Protein AF-A0A6N8W5N7-F1 (afdb_monomer)

Radius of gyration: 15.2 Å; Cα contacts (8 Å, |Δi|>4): 175; chains: 1; bounding box: 38×25×40 Å

Secondary structure (DSSP, 8-state):
-------EEEEES-SSS-EEEE-S-HHHHTT--SS---EE-SSEEEEEEE-TTSSS-EEEEEE--STT----SS-EEEEE--TT------------TT-------------

Solvent-accessible surface area (backbone atoms only — not comparable to full-atom values): 7286 Å² total; per-residue (Å²): 125,77,54,73,33,33,27,39,38,38,35,31,40,49,93,82,71,46,52,73,50,74,47,93,21,49,34,48,76,40,76,37,71,100,41,80,62,74,40,84,56,99,44,34,25,18,88,40,64,47,43,89,87,46,99,58,71,50,77,44,72,43,67,56,58,72,98,70,55,87,83,67,89,80,36,76,45,81,45,72,41,50,78,86,48,86,64,86,87,86,87,86,85,86,76,68,88,91,61,91,76,88,85,84,84,78,74,67,69,86,129

Structure (mmCIF, N/CA/C/O backbone):
data_AF-A0A6N8W5N7-F1
#
_entry.id   AF-A0A6N8W5N7-F1
#
loop_
_atom_site.group_PDB
_atom_site.id
_atom_site.type_symbol
_atom_site.label_atom_id
_atom_site.label_alt_id
_atom_site.label_comp_id
_atom_site.label_asym_id
_atom_site.label_entity_id
_atom_site.label_seq_id
_atom_site.pdbx_PDB_ins_code
_atom_site.Cartn_x
_atom_site.Cartn_y
_atom_site.Cartn_z
_atom_site.occupancy
_atom_site.B_iso_or_equiv
_atom_site.auth_seq_id
_atom_site.auth_comp_id
_atom_site.auth_asym_id
_atom_site.auth_atom_id
_atom_site.pdbx_PDB_model_num
ATOM 1 N N . MET A 1 1 ? 13.770 -5.500 -14.524 1.00 50.84 1 MET A N 1
ATOM 2 C CA . MET A 1 1 ? 12.495 -5.424 -13.770 1.00 50.84 1 MET A CA 1
ATOM 3 C C . MET A 1 1 ? 12.803 -5.248 -12.285 1.00 50.84 1 MET A C 1
ATOM 5 O O . MET A 1 1 ? 12.800 -6.218 -11.540 1.00 50.84 1 MET A O 1
ATOM 9 N N . ILE A 1 2 ? 13.158 -4.030 -11.862 1.00 58.53 2 ILE A N 1
ATOM 10 C CA . ILE A 1 2 ? 13.640 -3.757 -10.490 1.00 58.53 2 ILE A CA 1
ATOM 11 C C . ILE A 1 2 ? 12.491 -3.440 -9.516 1.00 58.53 2 ILE A C 1
ATOM 13 O O . ILE A 1 2 ? 12.646 -3.555 -8.308 1.00 58.53 2 ILE A O 1
ATOM 17 N N . TRP A 1 3 ? 11.287 -3.195 -10.030 1.00 64.56 3 TRP A N 1
ATOM 18 C CA . TRP A 1 3 ? 10.129 -2.760 -9.241 1.00 64.56 3 TRP A CA 1
ATOM 19 C C . TRP A 1 3 ? 9.365 -3.864 -8.498 1.00 64.56 3 TRP A C 1
ATOM 21 O O . TRP A 1 3 ? 8.354 -3.592 -7.861 1.00 64.56 3 TRP A O 1
ATOM 31 N N . HIS A 1 4 ? 9.811 -5.118 -8.584 1.00 69.44 4 HIS A N 1
ATOM 32 C CA . HIS A 1 4 ? 9.234 -6.234 -7.832 1.00 69.44 4 HIS A CA 1
ATOM 33 C C . HIS A 1 4 ? 10.091 -6.522 -6.598 1.00 69.44 4 HIS A C 1
ATOM 35 O O . HIS A 1 4 ? 10.893 -7.453 -6.589 1.00 69.44 4 HIS A O 1
ATOM 41 N N . THR A 1 5 ? 9.940 -5.706 -5.557 1.00 67.62 5 THR A N 1
ATOM 42 C CA . THR A 1 5 ? 10.779 -5.794 -4.347 1.00 67.62 5 THR A CA 1
ATOM 43 C C . THR A 1 5 ? 10.133 -6.531 -3.173 1.00 67.62 5 THR A C 1
ATOM 45 O O . THR A 1 5 ? 10.748 -6.671 -2.119 1.00 67.62 5 THR A O 1
ATOM 48 N N . GLY A 1 6 ? 8.929 -7.072 -3.374 1.00 74.88 6 GLY A N 1
ATOM 49 C CA . GLY A 1 6 ? 8.131 -7.780 -2.368 1.00 74.88 6 GLY A CA 1
ATOM 50 C C . GLY A 1 6 ? 6.732 -7.181 -2.254 1.00 74.88 6 GLY A C 1
ATOM 51 O O . GLY A 1 6 ? 6.468 -6.144 -2.851 1.00 74.88 6 GLY A O 1
ATOM 52 N N . GLY A 1 7 ? 5.817 -7.856 -1.560 1.00 82.19 7 GLY A N 1
ATOM 53 C CA . GLY A 1 7 ? 4.461 -7.354 -1.304 1.00 82.19 7 GLY A CA 1
ATOM 54 C C . GLY A 1 7 ? 4.382 -6.449 -0.078 1.00 82.19 7 GLY A C 1
ATOM 55 O O . GLY A 1 7 ? 5.304 -6.398 0.740 1.00 82.19 7 GLY A O 1
ATOM 56 N N . ASP A 1 8 ? 3.260 -5.755 0.049 1.00 88.94 8 ASP A N 1
ATOM 57 C CA . ASP A 1 8 ? 2.814 -5.116 1.278 1.00 88.94 8 ASP A CA 1
ATOM 58 C C . ASP A 1 8 ? 2.158 -6.140 2.218 1.00 88.94 8 ASP A C 1
ATOM 60 O O . ASP A 1 8 ? 1.438 -7.050 1.797 1.00 88.94 8 ASP A O 1
ATOM 64 N N . ILE A 1 9 ? 2.423 -6.004 3.515 1.00 91.88 9 ILE A N 1
ATOM 65 C CA . ILE A 1 9 ? 1.767 -6.780 4.568 1.00 91.88 9 ILE A CA 1
ATOM 66 C C . ILE A 1 9 ? 1.142 -5.802 5.550 1.00 91.88 9 ILE A C 1
ATOM 68 O O . ILE A 1 9 ? 1.844 -4.982 6.145 1.00 91.88 9 ILE A O 1
ATOM 72 N N . TRP A 1 10 ? -0.163 -5.942 5.754 1.00 92.62 10 TRP A N 1
ATOM 73 C CA . TRP A 1 10 ? -0.921 -5.182 6.740 1.00 92.62 10 TRP A CA 1
ATOM 74 C C . TRP A 1 10 ? -1.254 -6.101 7.904 1.00 92.62 10 TRP A C 1
ATOM 76 O O . TRP A 1 10 ? -1.906 -7.130 7.715 1.00 92.62 10 TRP A O 1
ATOM 86 N N . LEU A 1 11 ? -0.805 -5.735 9.097 1.00 94.19 11 LEU A N 1
ATOM 87 C CA . LEU A 1 11 ? -1.163 -6.387 10.350 1.00 94.19 11 LEU A CA 1
ATOM 88 C C . LEU A 1 11 ? -2.168 -5.487 11.063 1.00 94.19 11 LEU A C 1
ATOM 90 O O . LEU A 1 11 ? -1.835 -4.359 11.425 1.00 94.19 11 LEU A O 1
ATOM 94 N N . ILE A 1 12 ? -3.391 -5.980 11.218 1.00 94.94 12 ILE A N 1
ATOM 95 C CA . ILE A 1 12 ? -4.520 -5.228 11.765 1.00 94.94 12 ILE A CA 1
ATOM 96 C C . ILE A 1 12 ? -4.893 -5.828 13.121 1.00 94.94 12 ILE A C 1
ATOM 98 O O . ILE A 1 12 ? -5.128 -7.037 13.199 1.00 94.94 12 ILE A O 1
ATOM 102 N N . ASP A 1 13 ? -4.988 -4.983 14.148 1.00 92.94 13 ASP A N 1
ATOM 103 C CA . ASP A 1 13 ? -5.307 -5.340 15.538 1.00 92.94 13 ASP A CA 1
ATOM 104 C C . ASP A 1 13 ? -4.389 -6.459 16.069 1.00 92.94 13 ASP A C 1
ATOM 106 O O . ASP A 1 13 ? -4.814 -7.573 16.383 1.00 92.94 13 ASP A O 1
ATOM 110 N N . GLY A 1 14 ? -3.081 -6.193 16.028 1.00 84.19 14 GLY A N 1
ATOM 111 C CA . GLY A 1 14 ? -2.034 -7.213 16.074 1.00 84.19 14 GLY A CA 1
ATOM 112 C C . GLY A 1 14 ? -1.484 -7.582 17.448 1.00 84.19 14 GLY A C 1
ATOM 113 O O . GLY A 1 14 ? -0.440 -8.225 17.498 1.00 8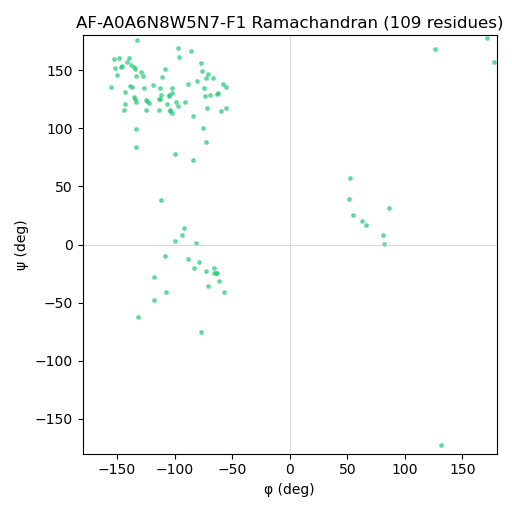4.19 14 GLY A O 1
ATOM 114 N N . GLU A 1 15 ? -2.132 -7.205 18.552 1.00 83.31 15 GLU A N 1
ATOM 115 C CA . GLU A 1 15 ? -1.595 -7.411 19.908 1.00 83.31 15 GLU A CA 1
ATOM 116 C C . GLU A 1 15 ? -1.444 -8.898 20.280 1.00 83.31 15 GLU A C 1
ATOM 118 O O . GLU A 1 15 ? -0.624 -9.245 21.127 1.00 83.31 15 GLU A O 1
ATOM 123 N N . THR A 1 16 ? -2.220 -9.785 19.646 1.00 82.75 16 THR A N 1
ATOM 124 C CA . THR A 1 16 ? -2.136 -11.243 19.848 1.00 82.75 16 THR A CA 1
ATOM 125 C C . THR A 1 16 ? -2.094 -12.003 18.526 1.00 82.75 16 THR A C 1
ATOM 127 O O . THR A 1 16 ? -1.108 -12.673 18.224 1.00 82.75 16 THR A O 1
ATOM 130 N N . VAL A 1 17 ? -3.154 -11.895 17.722 1.00 88.50 17 VAL A N 1
ATOM 131 C CA . VAL A 1 17 ? -3.282 -12.557 16.420 1.00 88.50 17 VAL A CA 1
ATOM 132 C C . VAL A 1 17 ? -3.792 -11.534 15.405 1.00 88.50 17 VAL A C 1
ATOM 134 O O . VAL A 1 17 ? -4.996 -11.272 15.363 1.00 88.50 17 VAL A O 1
ATOM 137 N N . PRO A 1 18 ? -2.906 -10.940 14.584 1.00 89.56 18 PRO A N 1
ATOM 138 C CA . PRO A 1 18 ? -3.321 -9.924 13.632 1.00 89.56 18 PRO A CA 1
ATOM 139 C C . PRO A 1 18 ? -4.219 -10.519 12.551 1.00 89.56 18 PRO A C 1
ATOM 141 O O . PRO A 1 18 ? -3.961 -11.610 12.032 1.00 89.56 18 PRO A O 1
ATOM 144 N N . ARG A 1 19 ? -5.218 -9.747 12.117 1.00 94.38 19 ARG A N 1
ATOM 145 C CA . ARG A 1 19 ? -5.831 -9.970 10.803 1.00 94.38 19 ARG A CA 1
ATOM 146 C C . ARG A 1 19 ? -4.842 -9.487 9.749 1.00 94.38 19 ARG A C 1
ATOM 148 O O . ARG A 1 19 ? -4.345 -8.366 9.839 1.00 94.38 19 ARG A O 1
ATOM 155 N N . VAL A 1 20 ? -4.535 -10.341 8.775 1.00 94.25 20 VAL A N 1
ATOM 156 C CA . VAL A 1 20 ? -3.451 -10.084 7.820 1.00 94.25 20 VAL A CA 1
ATOM 157 C C . VAL A 1 20 ? -4.001 -9.875 6.416 1.00 94.25 20 VAL A C 1
ATOM 159 O O . VAL A 1 20 ? -4.663 -10.763 5.880 1.00 94.25 20 VAL A O 1
ATOM 162 N N . LEU A 1 21 ? -3.662 -8.743 5.797 1.00 93.25 21 LEU A N 1
ATOM 163 C CA . LEU A 1 21 ? -3.767 -8.558 4.346 1.00 93.25 21 LEU A CA 1
ATOM 164 C C . LEU A 1 21 ? -2.372 -8.697 3.733 1.00 93.25 21 LEU A C 1
ATOM 166 O O . LEU A 1 21 ? -1.402 -8.158 4.268 1.00 93.25 21 LEU A O 1
ATOM 170 N N . ARG A 1 22 ? -2.266 -9.448 2.632 1.00 92.25 22 ARG A N 1
ATOM 171 C CA . ARG A 1 22 ? -1.005 -9.686 1.917 1.00 92.25 22 ARG A CA 1
ATOM 172 C C . ARG A 1 22 ? -1.160 -9.298 0.456 1.00 92.25 22 ARG A C 1
ATOM 174 O O . ARG A 1 22 ? -1.937 -9.928 -0.260 1.00 92.25 22 ARG A O 1
ATOM 181 N N . GLY A 1 23 ? -0.407 -8.296 0.029 1.00 88.50 23 GLY A N 1
ATOM 182 C CA . GLY A 1 23 ? -0.271 -7.951 -1.376 1.00 88.50 23 GLY A CA 1
ATOM 183 C C . GLY A 1 23 ? 0.663 -8.908 -2.111 1.00 88.50 23 GLY A C 1
ATOM 184 O O . GLY A 1 23 ? 1.530 -9.561 -1.524 1.00 88.50 23 GLY A O 1
ATOM 185 N N . LEU A 1 24 ? 0.477 -8.993 -3.427 1.00 85.69 24 LEU A N 1
ATOM 186 C CA . LEU A 1 24 ? 1.257 -9.866 -4.312 1.00 85.69 24 LEU A CA 1
ATOM 187 C C . LEU A 1 24 ? 2.589 -9.221 -4.737 1.00 85.69 24 LEU A C 1
ATOM 189 O O . LEU A 1 24 ? 3.534 -9.911 -5.125 1.00 85.69 24 LEU A O 1
ATOM 193 N N . GLY A 1 25 ? 2.694 -7.898 -4.629 1.00 85.12 25 GLY A N 1
ATOM 194 C CA . GLY A 1 25 ? 3.896 -7.132 -4.912 1.00 85.12 25 GLY A CA 1
ATOM 195 C C . GLY A 1 25 ? 3.663 -5.634 -4.761 1.00 85.12 25 GLY A C 1
ATOM 196 O O . GLY A 1 25 ? 2.545 -5.149 -4.889 1.00 85.12 25 GLY A O 1
ATOM 197 N N . SER A 1 26 ? 4.743 -4.901 -4.530 1.00 82.06 26 SER A N 1
ATOM 198 C CA . SER A 1 26 ? 4.740 -3.480 -4.179 1.00 82.06 26 SER A CA 1
ATOM 199 C C . SER A 1 26 ? 4.032 -2.610 -5.213 1.00 82.06 26 SER A C 1
ATOM 201 O O . SER A 1 26 ? 3.246 -1.748 -4.854 1.00 82.06 26 SER A O 1
ATOM 203 N N . LYS A 1 27 ? 4.229 -2.872 -6.505 1.00 87.69 27 LYS A N 1
ATOM 204 C CA . LYS A 1 27 ? 3.489 -2.200 -7.585 1.00 87.69 27 LYS A CA 1
ATOM 205 C C . LYS A 1 27 ? 1.969 -2.431 -7.566 1.00 87.69 27 LYS A C 1
ATOM 207 O O . LYS A 1 27 ? 1.216 -1.535 -7.939 1.00 87.69 27 LYS A O 1
ATOM 212 N N . ASP A 1 28 ? 1.513 -3.593 -7.089 1.00 89.62 28 ASP A N 1
ATOM 213 C CA . ASP A 1 28 ? 0.097 -3.977 -7.144 1.00 89.62 28 ASP A CA 1
ATOM 214 C C . ASP A 1 28 ? -0.730 -3.142 -6.163 1.00 89.62 28 ASP A C 1
ATOM 216 O O . ASP A 1 28 ? -1.856 -2.753 -6.479 1.00 89.62 28 ASP A O 1
ATOM 220 N N . VAL A 1 29 ? -0.167 -2.797 -4.993 1.00 89.25 29 VAL A N 1
ATOM 221 C CA . VAL A 1 29 ? -0.856 -1.898 -4.059 1.00 89.25 29 VAL A CA 1
ATOM 222 C C . VAL A 1 29 ? -1.053 -0.517 -4.670 1.00 89.25 29 VAL A C 1
ATOM 224 O O . VAL A 1 29 ? -2.022 0.135 -4.324 1.00 89.25 29 VAL A O 1
ATOM 227 N N . PHE A 1 30 ? -0.246 -0.090 -5.640 1.00 91.12 30 PHE A N 1
ATOM 228 C CA . PHE A 1 30 ? -0.425 1.189 -6.335 1.00 91.12 30 PHE A CA 1
ATOM 229 C C . PHE A 1 30 ? -1.247 1.077 -7.631 1.00 91.12 30 PHE A C 1
ATOM 231 O O . PHE A 1 30 ? -1.355 2.053 -8.362 1.00 91.12 30 PHE A O 1
ATOM 238 N N . GLY A 1 31 ? -1.853 -0.085 -7.912 1.00 89.75 31 GLY A N 1
ATOM 239 C CA . GLY A 1 31 ? -2.703 -0.295 -9.091 1.00 89.75 31 GLY A CA 1
ATOM 240 C C . GLY A 1 31 ? -1.943 -0.583 -10.389 1.00 89.75 31 GLY A C 1
ATOM 241 O O . GLY A 1 31 ? -2.560 -0.659 -11.449 1.00 89.75 31 GLY A O 1
ATOM 242 N N . HIS A 1 32 ? -0.628 -0.784 -10.317 1.00 89.75 32 HIS A N 1
ATOM 243 C CA . HIS A 1 32 ? 0.202 -1.098 -11.474 1.00 89.75 32 HIS A CA 1
ATOM 244 C C . HIS A 1 32 ? 0.429 -2.606 -11.628 1.00 89.75 32 HIS A C 1
ATOM 246 O O . HIS A 1 32 ? 0.289 -3.386 -10.688 1.00 89.75 32 HIS A O 1
ATOM 252 N N . SER A 1 33 ? 0.839 -3.021 -12.828 1.00 87.62 33 SER A N 1
ATOM 253 C CA . SER A 1 33 ? 1.276 -4.389 -13.116 1.00 87.62 33 SER A CA 1
ATOM 254 C C . SER A 1 33 ? 2.517 -4.380 -14.009 1.00 87.62 33 SER A C 1
ATOM 256 O O . SER A 1 33 ? 2.761 -3.420 -14.735 1.00 87.62 33 SER A O 1
ATOM 258 N N . PHE A 1 34 ? 3.327 -5.443 -13.932 1.00 83.94 34 PHE A N 1
ATOM 259 C CA . PHE A 1 34 ? 4.558 -5.608 -14.725 1.00 83.94 34 PHE A CA 1
ATOM 260 C C . PHE A 1 34 ? 5.582 -4.462 -14.600 1.00 83.94 34 PHE A C 1
ATOM 262 O O . PHE A 1 34 ? 6.422 -4.275 -15.476 1.00 83.94 34 PHE A O 1
ATOM 269 N N . GLY A 1 35 ? 5.555 -3.729 -13.487 1.00 84.00 35 GLY A N 1
ATOM 270 C CA . GLY A 1 35 ? 6.454 -2.611 -13.216 1.00 84.00 35 GLY A CA 1
ATOM 271 C C . GLY A 1 35 ? 5.694 -1.381 -12.739 1.00 84.00 35 GLY A C 1
ATOM 272 O O . GLY A 1 35 ? 4.497 -1.452 -12.484 1.00 84.00 35 GLY A O 1
ATOM 273 N N . MET A 1 36 ? 6.415 -0.271 -12.612 1.00 86.19 36 MET A N 1
ATOM 274 C CA . MET A 1 36 ? 5.856 1.056 -12.359 1.00 86.19 36 MET A CA 1
ATOM 275 C C . MET A 1 36 ? 6.059 1.900 -13.615 1.00 86.19 36 MET A C 1
ATOM 277 O O . MET A 1 36 ? 7.081 1.761 -14.289 1.00 86.19 36 MET A O 1
ATOM 281 N N . TYR A 1 37 ? 5.104 2.764 -13.933 1.00 87.69 37 TYR A N 1
ATOM 282 C CA . TYR A 1 37 ? 5.176 3.700 -15.053 1.00 87.69 37 TYR A CA 1
ATOM 283 C C . TYR A 1 37 ? 4.461 5.000 -14.674 1.00 87.69 37 TYR A C 1
ATOM 285 O O . TYR A 1 37 ? 3.578 4.957 -13.817 1.00 87.69 37 TYR A O 1
ATOM 293 N N . PRO A 1 38 ? 4.826 6.147 -15.277 1.00 91.44 38 PRO A N 1
ATOM 294 C CA . PRO A 1 38 ? 4.186 7.413 -14.949 1.00 91.44 38 PRO A CA 1
ATOM 295 C C . PRO A 1 38 ? 2.680 7.378 -15.228 1.00 91.44 38 PRO A C 1
ATOM 297 O O . PRO A 1 38 ? 2.253 7.257 -16.375 1.00 91.44 38 PRO A O 1
ATOM 300 N N . GLU A 1 39 ? 1.882 7.492 -14.172 1.00 92.00 39 GLU A N 1
ATOM 301 C CA . GLU A 1 39 ? 0.419 7.546 -14.221 1.00 92.00 39 GLU A CA 1
ATOM 302 C C . GLU A 1 39 ? -0.090 8.375 -13.041 1.00 92.00 39 GLU A C 1
ATOM 304 O O . GLU A 1 39 ? 0.490 8.348 -11.954 1.00 92.00 39 GLU A O 1
ATOM 309 N N . MET A 1 40 ? -1.184 9.108 -13.242 1.00 93.81 40 MET A N 1
ATOM 310 C CA . MET A 1 40 ? -1.855 9.853 -12.180 1.00 93.81 40 MET A CA 1
ATOM 311 C C . MET A 1 40 ? -3.364 9.651 -12.278 1.00 93.81 40 MET A C 1
ATOM 313 O O . MET A 1 40 ? -3.968 9.905 -13.319 1.00 93.81 40 MET A O 1
ATOM 317 N N . SER A 1 41 ? -3.975 9.244 -11.169 1.00 92.19 41 SER A N 1
ATOM 318 C CA . SER A 1 41 ? -5.428 9.202 -10.993 1.00 92.19 41 SER A CA 1
ATOM 319 C C . SER A 1 41 ? -5.829 9.827 -9.655 1.00 92.19 41 SER A C 1
ATOM 321 O O . SER A 1 41 ? -4.984 10.173 -8.830 1.00 92.19 41 SER A O 1
ATOM 323 N N . ASN A 1 42 ? -7.129 9.934 -9.393 1.00 93.38 42 ASN A N 1
ATOM 324 C CA . ASN A 1 42 ? -7.615 10.482 -8.125 1.00 93.38 42 ASN A CA 1
ATOM 325 C C . ASN A 1 42 ? -7.262 9.608 -6.906 1.00 93.38 42 ASN A C 1
ATOM 327 O O . ASN A 1 42 ? -7.210 10.123 -5.793 1.00 93.38 42 ASN A O 1
ATOM 331 N N . TRP A 1 43 ? -7.033 8.303 -7.100 1.00 94.44 43 TRP A N 1
ATOM 332 C CA . TRP A 1 43 ? -6.909 7.340 -5.997 1.00 94.44 43 TRP A CA 1
ATOM 333 C C . TRP A 1 43 ? -5.547 6.663 -5.915 1.00 94.44 43 TRP A C 1
ATOM 335 O O . TRP A 1 43 ? -5.135 6.284 -4.826 1.00 94.44 43 TRP A O 1
ATOM 345 N N . ALA A 1 44 ? -4.833 6.517 -7.026 1.00 94.75 44 ALA A N 1
ATOM 346 C CA . ALA A 1 44 ? -3.488 5.954 -7.044 1.00 94.75 44 ALA A CA 1
ATOM 347 C C . ALA A 1 44 ? -2.672 6.486 -8.225 1.00 94.75 44 ALA A C 1
ATOM 349 O O . ALA A 1 44 ? -3.234 6.972 -9.212 1.00 94.75 44 ALA A O 1
ATOM 350 N N . GLY A 1 45 ? -1.353 6.394 -8.129 1.00 94.75 45 GLY A N 1
ATOM 351 C CA . GLY A 1 45 ? -0.471 6.730 -9.237 1.00 94.75 45 GLY A CA 1
ATOM 352 C C . GLY A 1 45 ? 1.000 6.746 -8.853 1.00 94.75 45 GLY A C 1
ATOM 353 O O . GLY A 1 45 ? 1.369 6.565 -7.691 1.00 94.75 45 GLY A O 1
ATOM 354 N N . ALA A 1 46 ? 1.829 7.007 -9.855 1.00 94.12 46 ALA A N 1
ATOM 355 C CA . ALA A 1 46 ? 3.275 7.101 -9.756 1.00 94.12 46 ALA A CA 1
ATOM 356 C C . ALA A 1 46 ? 3.757 8.361 -10.497 1.00 94.12 46 ALA A C 1
ATOM 358 O O . ALA A 1 46 ? 4.119 8.288 -11.672 1.00 94.12 46 ALA A O 1
ATOM 359 N N . PRO A 1 47 ? 3.732 9.545 -9.856 1.00 94.81 47 PRO A N 1
ATOM 360 C CA . PRO A 1 47 ? 4.091 10.804 -10.514 1.00 94.81 47 PRO A CA 1
ATOM 361 C C . PRO A 1 47 ? 5.569 10.877 -10.923 1.00 94.81 47 PRO A C 1
ATOM 363 O O . PRO A 1 47 ? 5.925 11.679 -11.784 1.00 94.81 47 PRO A O 1
ATOM 366 N N . HIS A 1 48 ? 6.431 10.054 -10.320 1.00 92.38 48 HIS A N 1
ATOM 367 C CA . HIS A 1 48 ? 7.850 9.988 -10.643 1.00 92.38 48 HIS A CA 1
ATOM 368 C C . HIS A 1 48 ? 8.291 8.533 -10.789 1.00 92.38 48 HIS A C 1
ATOM 370 O O . HIS A 1 48 ? 8.139 7.744 -9.858 1.00 92.38 48 HIS A O 1
ATOM 376 N N . VAL A 1 49 ? 8.846 8.191 -11.954 1.00 90.00 49 VAL A N 1
ATOM 377 C CA . VAL A 1 49 ? 9.428 6.875 -12.244 1.00 90.00 49 VAL A CA 1
ATOM 378 C C . VAL A 1 49 ? 10.660 7.069 -13.125 1.00 90.00 49 VAL A C 1
ATOM 380 O O . VAL A 1 49 ? 10.552 7.593 -14.235 1.00 90.00 49 VAL A O 1
ATOM 383 N N . VAL A 1 50 ? 11.822 6.619 -12.657 1.00 88.50 50 VAL A N 1
ATOM 384 C CA . VAL A 1 50 ? 13.104 6.696 -13.376 1.00 88.50 50 VAL A CA 1
ATOM 385 C C . VAL A 1 50 ? 13.777 5.326 -13.392 1.00 88.50 50 VAL A C 1
ATOM 387 O O . VAL A 1 50 ? 13.634 4.538 -12.462 1.00 88.50 50 VAL A O 1
ATOM 390 N N . GLY A 1 51 ? 14.530 5.030 -14.454 1.00 80.00 51 GLY A N 1
ATOM 391 C CA . GLY A 1 51 ? 15.301 3.786 -14.549 1.00 80.00 51 GLY A CA 1
ATOM 392 C C . GLY A 1 51 ? 14.510 2.601 -15.109 1.00 80.00 51 GLY A C 1
ATOM 393 O O . GLY A 1 51 ? 14.768 1.449 -14.761 1.00 80.00 51 GLY A O 1
ATOM 394 N N . LEU A 1 52 ? 13.547 2.857 -16.002 1.00 69.62 52 LEU A N 1
ATOM 395 C CA . LEU A 1 52 ? 12.918 1.797 -16.794 1.00 69.62 52 LEU A CA 1
ATOM 396 C C . LEU A 1 52 ? 14.007 1.019 -17.552 1.00 69.62 52 LEU A C 1
ATOM 398 O O . LEU A 1 52 ? 14.707 1.582 -18.387 1.00 69.62 52 LEU A O 1
ATOM 402 N N . ASN A 1 53 ? 14.134 -0.277 -17.255 1.00 67.50 53 ASN A N 1
ATOM 403 C CA . ASN A 1 53 ? 15.163 -1.180 -17.797 1.00 67.50 53 ASN A CA 1
ATOM 404 C C . ASN A 1 53 ? 16.616 -0.872 -17.384 1.00 67.50 53 ASN A C 1
ATOM 406 O O . ASN A 1 53 ? 17.533 -1.391 -18.014 1.00 67.50 53 ASN A O 1
ATOM 410 N N . ALA A 1 54 ? 16.831 -0.075 -16.336 1.00 69.38 54 ALA A N 1
ATOM 411 C CA . ALA A 1 54 ? 18.158 0.194 -15.783 1.00 69.38 54 ALA A CA 1
ATOM 412 C C . ALA A 1 54 ? 18.475 -0.711 -14.577 1.00 69.38 54 ALA A C 1
ATOM 414 O O . ALA A 1 54 ? 17.578 -1.374 -14.052 1.00 69.38 54 ALA A O 1
ATOM 415 N N . ASP A 1 55 ? 19.741 -0.705 -14.140 1.00 70.69 55 ASP A N 1
ATOM 416 C CA . ASP A 1 55 ? 20.237 -1.406 -12.939 1.00 70.69 55 ASP A CA 1
ATOM 417 C C . ASP A 1 55 ? 19.921 -0.668 -11.626 1.00 70.69 55 ASP A C 1
ATOM 419 O O . ASP A 1 55 ? 19.997 -1.247 -10.544 1.00 70.69 55 ASP A O 1
ATOM 423 N N . CYS A 1 56 ? 19.543 0.607 -11.721 1.00 73.31 56 CYS A N 1
ATOM 424 C CA . CYS A 1 56 ? 19.103 1.444 -10.612 1.00 73.31 56 CYS A CA 1
ATOM 425 C C . CYS A 1 56 ? 17.834 2.190 -11.020 1.00 73.31 56 CYS A C 1
ATOM 427 O O . CYS A 1 56 ? 17.659 2.540 -12.191 1.00 73.31 56 CYS A O 1
ATOM 429 N N . SER A 1 57 ? 16.928 2.395 -10.068 1.00 83.25 57 SER A N 1
ATOM 430 C CA . SER A 1 57 ? 15.589 2.864 -10.374 1.00 83.25 57 SER A CA 1
ATOM 431 C C . SER A 1 57 ? 14.959 3.591 -9.183 1.00 83.25 57 SER A C 1
ATOM 433 O O . SER A 1 57 ? 15.021 3.088 -8.065 1.00 83.25 57 SER A O 1
ATOM 435 N N . GLU A 1 58 ? 14.322 4.735 -9.430 1.00 88.06 58 GLU A N 1
ATOM 436 C CA . GLU A 1 58 ? 13.647 5.564 -8.420 1.00 88.06 58 GLU A CA 1
ATOM 437 C C . GLU A 1 58 ? 12.144 5.702 -8.708 1.00 88.06 58 GLU A C 1
ATOM 439 O O . GLU A 1 58 ? 11.737 5.900 -9.858 1.00 88.06 58 GLU A O 1
ATOM 444 N N . VAL A 1 59 ? 11.309 5.593 -7.669 1.00 88.25 59 VAL A N 1
ATOM 445 C CA . VAL A 1 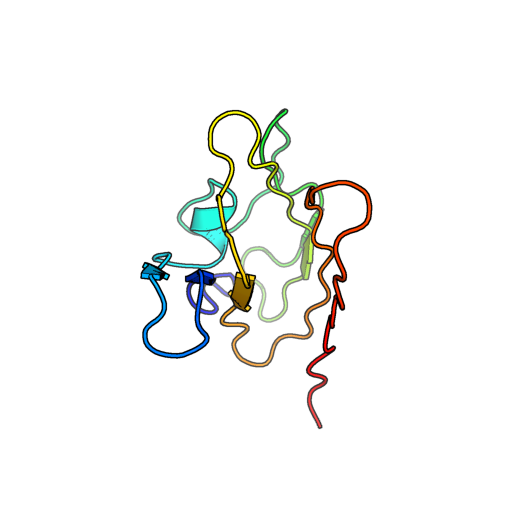59 ? 9.854 5.731 -7.788 1.00 88.25 59 VAL A CA 1
ATOM 446 C C . VAL A 1 59 ? 9.267 6.528 -6.630 1.00 88.25 59 VAL A C 1
ATOM 448 O O . VAL A 1 59 ? 9.567 6.270 -5.468 1.00 88.25 59 VAL A O 1
ATOM 451 N N . VAL A 1 60 ? 8.357 7.443 -6.960 1.00 92.25 60 VAL A N 1
ATOM 452 C CA . VAL A 1 60 ? 7.398 8.019 -6.014 1.00 92.25 60 VAL A CA 1
ATOM 453 C C . VAL A 1 60 ? 6.022 7.531 -6.426 1.00 92.25 60 VAL A C 1
ATOM 455 O O . VAL A 1 60 ? 5.626 7.716 -7.577 1.00 92.25 60 VAL A O 1
ATOM 458 N N . ALA A 1 61 ? 5.298 6.914 -5.496 1.00 91.81 61 ALA A N 1
ATOM 459 C CA . ALA A 1 61 ? 3.953 6.403 -5.720 1.00 91.81 61 ALA A CA 1
ATOM 460 C C . ALA A 1 61 ? 3.024 6.766 -4.560 1.00 91.81 61 ALA A C 1
ATOM 462 O O . ALA A 1 61 ? 3.466 6.936 -3.424 1.00 91.81 61 ALA A O 1
ATOM 463 N N . TYR A 1 62 ? 1.732 6.880 -4.854 1.00 94.38 62 TYR A N 1
ATOM 464 C CA . TYR A 1 62 ? 0.697 7.145 -3.864 1.00 94.38 62 TYR A CA 1
ATOM 465 C C . TYR A 1 62 ? -0.505 6.227 -4.064 1.00 94.38 62 TYR A C 1
ATOM 467 O O . TYR A 1 62 ? -0.828 5.820 -5.181 1.00 94.38 62 TYR A O 1
ATOM 475 N N . ARG A 1 63 ? -1.198 5.946 -2.957 1.00 94.19 63 ARG A N 1
ATOM 476 C CA . ARG A 1 63 ? -2.552 5.394 -2.949 1.00 94.19 63 ARG A CA 1
ATOM 477 C C . ARG A 1 63 ? -3.360 5.991 -1.805 1.00 94.19 63 ARG A C 1
ATOM 479 O O . ARG A 1 63 ? -2.923 5.984 -0.658 1.00 94.19 63 ARG A O 1
ATOM 486 N N . PHE A 1 64 ? -4.558 6.454 -2.128 1.00 95.44 64 PHE A N 1
ATOM 487 C CA . PHE A 1 64 ? -5.570 6.909 -1.191 1.00 95.44 64 PHE A CA 1
ATOM 488 C C . PHE A 1 64 ? -6.657 5.841 -1.070 1.00 95.44 64 PHE A C 1
ATOM 490 O O . PHE A 1 64 ? -7.376 5.564 -2.028 1.00 95.44 64 PHE A O 1
ATOM 497 N N . PHE A 1 65 ? -6.794 5.266 0.123 1.00 93.44 65 PHE A N 1
ATOM 498 C CA . PHE A 1 65 ? -7.847 4.301 0.449 1.00 93.44 65 PHE A CA 1
ATOM 499 C C . PHE A 1 65 ? -9.129 5.041 0.853 1.00 93.44 65 PHE A C 1
ATOM 501 O O . PHE A 1 65 ? -9.454 5.147 2.035 1.00 93.44 65 PHE A O 1
ATOM 508 N N . GLY A 1 66 ? -9.804 5.645 -0.130 1.00 89.94 66 GLY A N 1
ATOM 509 C CA . GLY A 1 66 ? -11.001 6.460 0.091 1.00 89.94 66 GLY A CA 1
ATOM 510 C C . GLY A 1 66 ? -12.247 5.615 0.340 1.00 89.94 66 GLY A C 1
ATOM 511 O O . GLY A 1 66 ? -12.721 5.496 1.467 1.00 89.94 66 GLY A O 1
ATOM 512 N N . ALA A 1 67 ? -12.789 5.021 -0.726 1.00 90.00 67 ALA A N 1
ATOM 513 C CA . ALA A 1 67 ? -13.954 4.139 -0.629 1.00 90.00 67 ALA A CA 1
ATOM 514 C C . ALA A 1 67 ? -13.615 2.775 0.010 1.00 90.00 67 ALA A C 1
ATOM 516 O O . ALA A 1 67 ? -14.492 2.111 0.557 1.00 90.00 67 ALA A O 1
ATOM 517 N N . ASP A 1 68 ? -12.344 2.374 -0.046 1.00 92.25 68 ASP A N 1
ATOM 518 C CA . ASP A 1 68 ? -11.789 1.087 0.382 1.00 92.25 68 ASP A CA 1
ATOM 519 C C . ASP A 1 68 ? -10.866 1.218 1.610 1.00 92.25 68 ASP A C 1
ATOM 521 O O . ASP A 1 68 ? -9.843 0.543 1.715 1.00 92.25 68 ASP A O 1
ATOM 525 N N . GLY A 1 69 ? -11.225 2.093 2.556 1.00 92.69 69 GLY A N 1
ATOM 526 C CA . GLY A 1 69 ? -10.456 2.332 3.780 1.00 92.69 69 GLY A CA 1
ATOM 527 C C . GLY A 1 69 ? -10.183 1.069 4.613 1.00 92.69 69 GLY A C 1
ATOM 528 O O . GLY A 1 69 ? -11.084 0.268 4.880 1.00 92.69 69 GLY A O 1
ATOM 529 N N . VAL A 1 70 ? -8.943 0.924 5.093 1.00 93.00 70 VAL A N 1
ATOM 530 C CA . VAL A 1 70 ? -8.532 -0.168 5.991 1.00 93.00 70 VAL A CA 1
ATOM 531 C C . VAL A 1 70 ? -8.874 0.198 7.435 1.00 93.00 70 VAL A C 1
ATOM 533 O O . VAL A 1 70 ? -8.273 1.094 8.024 1.00 93.00 70 VAL A O 1
ATOM 536 N N . LYS A 1 71 ? -9.854 -0.501 8.013 1.00 92.88 71 LYS A N 1
ATOM 537 C CA . LYS A 1 71 ? -10.321 -0.260 9.385 1.00 92.88 71 LYS A CA 1
ATOM 538 C C . LYS A 1 71 ? -9.525 -1.079 10.401 1.00 92.88 71 LYS A C 1
ATOM 540 O O . LYS A 1 71 ? -9.298 -2.273 10.196 1.00 92.88 71 LYS A O 1
ATOM 545 N N . PHE A 1 72 ? -9.186 -0.447 11.518 1.00 92.00 72 PHE A N 1
ATOM 546 C CA . PHE A 1 72 ? -8.543 -1.053 12.682 1.00 92.00 72 PHE A CA 1
ATOM 547 C C . PHE A 1 72 ? -9.129 -0.451 13.967 1.00 92.00 72 PHE A C 1
ATOM 549 O O . PHE A 1 72 ? -9.688 0.645 13.934 1.00 92.00 72 PHE A O 1
ATOM 556 N N . ASN A 1 73 ? -9.025 -1.181 15.075 1.00 90.00 73 ASN A N 1
ATOM 557 C CA . ASN A 1 73 ? -9.526 -0.787 16.391 1.00 90.00 73 ASN A CA 1
ATOM 558 C C . ASN A 1 73 ? -8.393 -0.413 17.350 1.00 90.00 73 ASN A C 1
ATOM 560 O O . ASN A 1 73 ? -8.531 0.541 18.110 1.00 90.00 73 ASN A O 1
ATOM 564 N N . SER A 1 74 ? -7.296 -1.174 17.337 1.00 88.12 74 SER A N 1
ATOM 565 C CA . SER A 1 74 ? -6.202 -1.030 18.305 1.00 88.12 74 SER A CA 1
ATOM 566 C C . SER A 1 74 ? -4.887 -0.645 17.641 1.00 88.12 74 SER A C 1
ATOM 568 O O . SER A 1 74 ? -4.231 0.301 18.073 1.00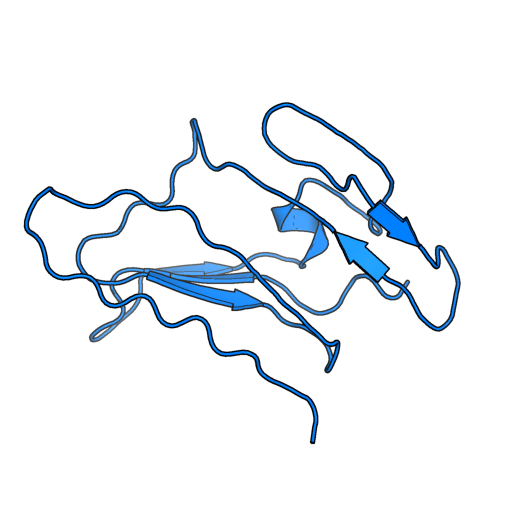 88.12 74 SER A O 1
ATOM 570 N N . SER A 1 75 ? -4.511 -1.334 16.564 1.00 90.38 75 SER A N 1
ATOM 571 C CA . SER A 1 75 ? -3.237 -1.098 15.889 1.00 90.38 75 SER A CA 1
ATOM 572 C C . SER A 1 75 ? -3.277 -1.425 14.401 1.00 90.38 75 SER A C 1
ATOM 574 O O . SER A 1 75 ? -4.019 -2.293 13.934 1.00 90.38 75 SER A O 1
ATOM 576 N N . LEU A 1 76 ? -2.426 -0.727 13.652 1.00 91.44 76 LEU A N 1
ATOM 577 C CA . LEU A 1 76 ? -2.156 -0.995 12.248 1.00 91.44 76 LEU A CA 1
ATOM 578 C C . LEU A 1 76 ? -0.646 -0.947 12.014 1.00 91.44 76 LEU A C 1
ATOM 580 O O . LEU A 1 76 ? -0.000 0.051 12.324 1.00 91.44 76 LEU A O 1
ATOM 5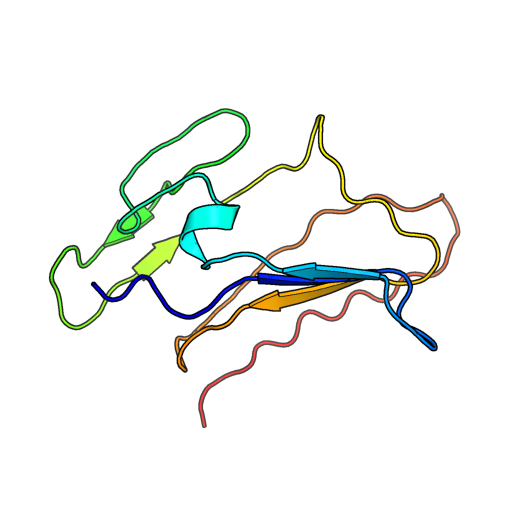84 N N . SER A 1 77 ? -0.083 -2.012 11.446 1.00 90.69 77 SER A N 1
ATOM 585 C CA . SER A 1 77 ? 1.309 -2.043 10.988 1.00 90.69 77 SER A CA 1
ATOM 586 C C . SER A 1 77 ? 1.351 -2.385 9.508 1.00 90.69 77 SER A C 1
ATOM 588 O O . SER A 1 77 ? 0.866 -3.438 9.094 1.00 90.69 77 SER A O 1
ATOM 590 N N . LEU A 1 78 ? 1.944 -1.490 8.723 1.00 89.19 78 LEU A N 1
ATOM 591 C CA . LEU A 1 78 ? 2.194 -1.676 7.302 1.00 89.19 78 LEU A CA 1
ATOM 592 C C . LEU A 1 78 ? 3.678 -1.959 7.089 1.00 89.19 78 LEU A C 1
ATOM 594 O O . LEU A 1 78 ? 4.534 -1.228 7.582 1.00 89.19 78 LEU A O 1
ATOM 598 N N . ARG A 1 79 ? 3.980 -3.031 6.360 1.00 87.69 79 ARG A N 1
ATOM 599 C CA . ARG A 1 79 ? 5.347 -3.440 6.032 1.00 87.69 79 ARG A CA 1
ATOM 600 C C . ARG A 1 79 ? 5.489 -3.605 4.531 1.00 87.69 79 ARG A C 1
ATOM 602 O O . ARG A 1 79 ? 4.652 -4.259 3.915 1.00 87.69 79 ARG A O 1
ATOM 609 N N . PHE A 1 80 ? 6.573 -3.080 3.974 1.00 84.69 80 PHE A N 1
ATOM 610 C CA . PHE A 1 80 ? 6.913 -3.227 2.563 1.00 84.69 80 PHE A CA 1
ATOM 611 C C . PHE A 1 80 ? 8.172 -4.070 2.393 1.00 84.69 80 PHE A C 1
ATOM 613 O O . PHE A 1 80 ? 9.176 -3.852 3.067 1.00 84.69 80 PHE A O 1
ATOM 620 N N . GLY A 1 81 ? 8.138 -5.015 1.454 1.00 82.75 81 GLY A N 1
ATOM 621 C CA . GLY A 1 81 ? 9.360 -5.623 0.938 1.00 82.75 81 GLY A CA 1
ATOM 622 C C . GLY A 1 81 ? 10.120 -4.631 0.054 1.00 82.75 81 GLY A C 1
ATOM 623 O O . GLY A 1 81 ? 9.610 -4.202 -0.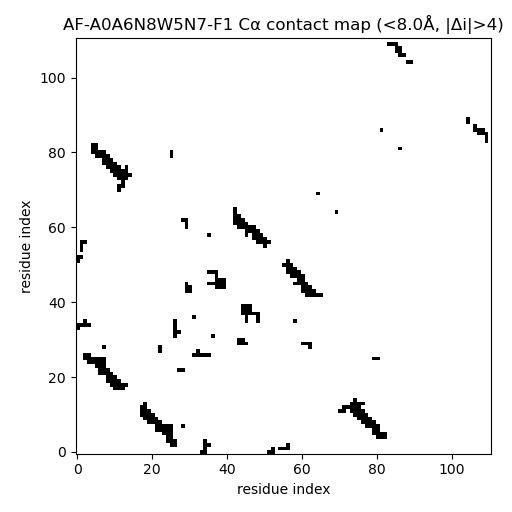985 1.00 82.75 81 GLY A O 1
ATOM 624 N N . THR A 1 82 ? 11.339 -4.269 0.456 1.00 77.38 82 THR A N 1
ATOM 625 C CA . THR A 1 82 ? 12.140 -3.247 -0.241 1.00 77.38 82 THR A CA 1
ATOM 626 C C . THR A 1 82 ? 13.333 -3.806 -1.001 1.00 77.38 82 THR A C 1
ATOM 628 O O . THR A 1 82 ? 13.927 -3.075 -1.777 1.00 77.38 82 THR A O 1
ATOM 631 N N . ARG A 1 83 ? 13.696 -5.087 -0.832 1.00 79.69 83 ARG A N 1
ATOM 632 C CA . ARG A 1 83 ? 14.911 -5.678 -1.436 1.00 79.69 83 ARG A CA 1
ATOM 633 C C . ARG A 1 83 ? 16.181 -4.847 -1.140 1.00 79.69 83 ARG A C 1
ATOM 635 O O . ARG A 1 83 ? 17.033 -4.704 -2.007 1.00 79.69 83 ARG A O 1
ATOM 642 N N . ALA A 1 84 ? 16.292 -4.316 0.081 1.00 80.06 84 ALA A N 1
ATOM 643 C CA . ALA A 1 84 ? 17.366 -3.406 0.504 1.00 80.06 84 ALA A CA 1
ATOM 644 C C . ALA A 1 84 ? 17.416 -2.063 -0.258 1.00 80.06 84 ALA A C 1
ATOM 646 O O . ALA A 1 84 ? 18.438 -1.387 -0.249 1.00 80.06 84 ALA A O 1
ATOM 647 N N . ASN A 1 85 ? 16.316 -1.654 -0.897 1.00 80.25 85 ASN A N 1
ATOM 648 C CA . ASN A 1 85 ? 16.179 -0.290 -1.397 1.00 80.25 85 ASN A CA 1
ATOM 649 C C . ASN A 1 85 ? 15.999 0.690 -0.234 1.00 80.25 85 ASN A C 1
ATOM 651 O O . ASN A 1 85 ? 15.306 0.379 0.743 1.00 80.25 85 ASN A O 1
ATOM 655 N N . ASP A 1 86 ? 16.526 1.900 -0.406 1.00 85.12 86 ASP A N 1
ATOM 656 C CA . ASP A 1 86 ? 16.163 3.039 0.429 1.00 85.12 86 ASP A CA 1
ATOM 657 C C . ASP A 1 86 ? 14.674 3.357 0.253 1.00 85.12 86 ASP A C 1
ATOM 659 O O . ASP A 1 86 ? 14.167 3.453 -0.868 1.00 85.12 86 ASP A O 1
ATOM 663 N N . MET A 1 87 ? 13.957 3.491 1.369 1.00 82.06 87 MET A N 1
ATOM 664 C CA . MET A 1 87 ? 12.522 3.754 1.369 1.00 82.06 87 MET A CA 1
ATOM 665 C C . MET A 1 87 ? 12.162 4.809 2.408 1.00 82.06 87 MET A C 1
ATOM 667 O O . M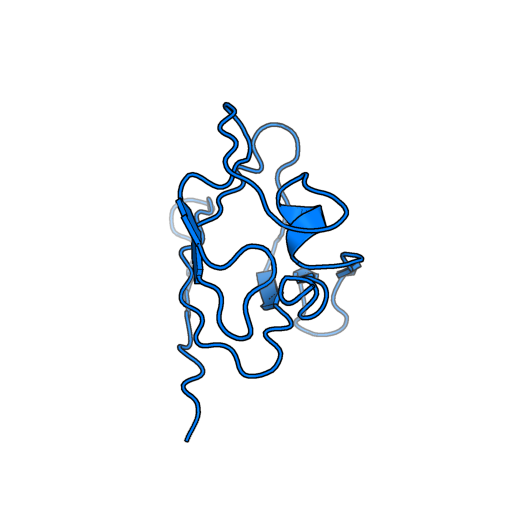E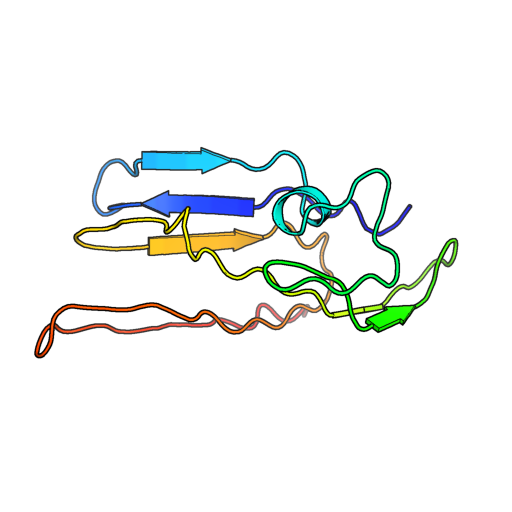T A 1 87 ? 12.573 4.747 3.566 1.00 82.06 87 MET A O 1
ATOM 671 N N . GLU A 1 88 ? 11.318 5.740 1.982 1.00 88.06 88 GLU A N 1
ATOM 672 C CA . GLU A 1 88 ? 10.637 6.700 2.837 1.00 88.06 88 GLU A CA 1
ATOM 673 C C . GLU A 1 88 ? 9.136 6.624 2.539 1.00 88.06 88 GLU A C 1
ATOM 675 O O . GLU A 1 88 ? 8.725 6.346 1.411 1.00 88.06 88 GLU A O 1
ATOM 680 N N . SER A 1 89 ? 8.300 6.813 3.560 1.00 87.62 89 SER A N 1
ATOM 681 C CA . SER A 1 89 ? 6.847 6.745 3.402 1.00 87.62 89 SER A CA 1
ATOM 682 C C . SER A 1 89 ? 6.137 7.709 4.340 1.00 87.62 89 SER A C 1
ATOM 684 O O . SER A 1 89 ? 6.633 8.039 5.418 1.00 87.62 89 SER A O 1
ATOM 686 N N . VAL A 1 90 ? 4.951 8.142 3.920 1.00 90.69 90 VAL A N 1
ATOM 687 C CA . VAL A 1 90 ? 4.027 8.935 4.729 1.00 90.69 90 VAL A CA 1
ATOM 688 C C . VAL A 1 90 ? 2.697 8.197 4.759 1.00 90.69 90 VAL A C 1
ATOM 690 O O . VAL A 1 90 ? 2.134 7.886 3.709 1.00 90.69 90 VAL A O 1
ATOM 693 N N . LEU A 1 91 ? 2.199 7.910 5.962 1.00 89.75 91 LEU A N 1
ATOM 694 C CA . LEU A 1 91 ? 0.903 7.273 6.165 1.00 89.75 91 LEU A CA 1
ATOM 695 C C . LEU A 1 91 ? -0.111 8.305 6.660 1.00 89.75 91 LEU A C 1
ATOM 697 O O . LEU A 1 91 ? 0.112 8.973 7.669 1.00 89.75 91 LEU A O 1
ATOM 701 N N . TYR A 1 92 ? -1.248 8.381 5.976 1.00 91.44 92 TYR A N 1
ATOM 702 C CA . TYR A 1 92 ? -2.398 9.176 6.395 1.00 91.44 92 TYR A CA 1
ATOM 703 C C . TYR A 1 92 ? -3.450 8.251 6.999 1.00 91.44 92 TYR A C 1
ATOM 705 O O . TYR A 1 92 ? -3.804 7.236 6.399 1.00 91.44 92 TYR A O 1
ATOM 713 N N . TYR A 1 93 ? -3.956 8.597 8.179 1.00 91.88 93 TYR A N 1
ATOM 714 C CA . TYR A 1 93 ? -5.010 7.845 8.850 1.00 91.88 93 TYR A CA 1
ATOM 715 C C . TYR A 1 93 ? -5.893 8.772 9.683 1.00 91.88 93 TYR A C 1
ATOM 717 O O . TYR A 1 93 ? -5.501 9.884 10.042 1.00 91.88 93 TYR A O 1
ATOM 725 N N . TYR A 1 94 ? -7.087 8.283 9.998 1.00 90.44 94 TYR A N 1
ATOM 726 C CA . TYR A 1 94 ? -8.001 8.913 10.940 1.00 90.44 94 TYR A CA 1
ATOM 727 C C . TYR A 1 94 ? -8.063 8.084 12.216 1.00 90.44 94 TYR A C 1
ATOM 729 O O . TYR A 1 94 ? -7.895 6.865 12.187 1.00 90.44 94 TYR A O 1
ATOM 737 N N . LYS A 1 95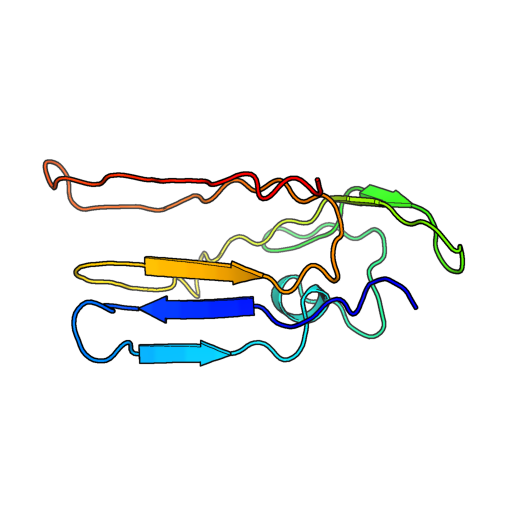 ? -8.326 8.760 13.330 1.00 87.12 95 LYS A N 1
ATOM 738 C CA . LYS A 1 95 ? -8.580 8.140 14.626 1.00 87.12 95 LYS A CA 1
ATOM 739 C C . LYS A 1 95 ? -9.709 8.871 15.337 1.00 87.12 95 LYS A C 1
ATOM 741 O O . LYS A 1 95 ? -9.982 10.032 15.028 1.00 87.12 95 LYS A O 1
ATOM 746 N N . GLU A 1 96 ? -10.308 8.202 16.314 1.00 88.25 96 GLU A N 1
ATOM 747 C CA . GLU A 1 96 ? -11.258 8.833 17.227 1.00 88.25 96 GLU A CA 1
ATOM 748 C C . GLU A 1 96 ? -10.609 10.012 17.964 1.00 88.25 96 GLU A C 1
ATOM 750 O O . GLU A 1 96 ? -9.454 9.953 18.399 1.00 88.25 96 GLU A O 1
ATOM 755 N N . ALA A 1 97 ? -11.350 11.110 18.096 1.00 87.38 97 ALA A N 1
ATOM 756 C CA . ALA A 1 97 ? -10.846 12.295 18.774 1.00 87.38 97 ALA A CA 1
ATOM 757 C C . ALA A 1 97 ? -10.539 11.976 20.248 1.00 87.38 97 ALA A C 1
ATOM 759 O O . ALA A 1 97 ? -11.371 11.423 20.962 1.00 87.38 97 ALA A O 1
ATOM 760 N N . GLY A 1 98 ? -9.341 12.344 20.708 1.00 82.94 98 GLY A N 1
ATOM 761 C CA . GLY A 1 98 ? -8.909 12.121 22.091 1.00 82.94 98 GLY A CA 1
ATOM 762 C C . GLY A 1 98 ? -8.369 10.721 22.401 1.00 82.94 98 GLY A C 1
ATOM 763 O O . GLY A 1 98 ? -7.976 10.493 23.540 1.00 82.94 98 GLY A O 1
ATOM 764 N N . SER A 1 99 ? -8.302 9.799 21.432 1.00 80.88 99 SER A N 1
ATOM 765 C CA . SER A 1 99 ? -7.582 8.534 21.628 1.00 80.88 99 SER A CA 1
ATOM 766 C C . SER A 1 99 ? -6.068 8.736 21.545 1.00 80.88 99 SER A C 1
ATOM 768 O O . SER A 1 99 ? -5.589 9.608 20.811 1.00 80.88 99 SER A O 1
ATOM 770 N N . ASP A 1 100 ? -5.292 7.926 22.264 1.00 75.81 100 ASP A N 1
ATOM 771 C CA . ASP A 1 100 ? -3.837 7.914 22.121 1.00 75.81 100 ASP A CA 1
ATOM 772 C C . ASP A 1 100 ? -3.438 7.217 20.818 1.00 75.81 100 ASP A C 1
ATOM 774 O O . ASP A 1 100 ? -3.955 6.161 20.461 1.00 75.81 100 ASP A O 1
ATOM 778 N N . SER A 1 101 ? -2.503 7.819 20.087 1.00 67.19 101 SER A N 1
ATOM 779 C CA . SER A 1 101 ? -1.883 7.189 18.923 1.00 67.19 101 SER A CA 1
ATOM 780 C C . SER A 1 101 ? -0.421 7.598 18.861 1.00 67.19 101 SER A C 1
ATOM 782 O O . SER A 1 101 ? -0.114 8.774 18.653 1.00 67.19 101 SER A O 1
ATOM 784 N N . SER A 1 102 ? 0.487 6.641 19.000 1.00 67.06 102 SER A N 1
ATOM 785 C CA . SER A 1 102 ? 1.866 6.820 18.565 1.00 67.06 102 SER A CA 1
ATOM 786 C C . SER A 1 102 ? 1.977 6.337 17.120 1.00 67.06 102 SER A C 1
ATOM 788 O O . SER A 1 102 ? 1.644 5.200 16.796 1.00 67.06 102 SER A O 1
ATOM 790 N N . SER A 1 103 ? 2.425 7.214 16.224 1.00 66.81 103 SER A N 1
ATOM 791 C CA . SER A 1 103 ? 2.877 6.810 14.894 1.00 66.81 103 SER A CA 1
ATOM 792 C C . SER A 1 103 ? 4.393 6.727 14.915 1.00 66.81 103 SER A C 1
ATOM 794 O O . SER A 1 103 ? 5.057 7.721 15.209 1.00 66.81 103 SER A O 1
ATOM 796 N N . ALA A 1 104 ? 4.933 5.563 14.584 1.00 59.75 104 ALA A N 1
ATOM 797 C CA . ALA A 1 104 ? 6.357 5.381 14.375 1.00 59.75 104 ALA A CA 1
ATOM 798 C C . ALA A 1 104 ? 6.572 5.057 12.896 1.00 59.75 104 ALA A C 1
ATOM 800 O O . ALA A 1 104 ? 6.086 4.040 12.405 1.00 59.75 104 ALA A O 1
ATOM 801 N N . ALA A 1 105 ? 7.263 5.946 12.189 1.00 60.53 105 ALA A N 1
ATOM 802 C CA . ALA A 1 105 ? 7.849 5.643 10.894 1.00 60.53 105 ALA A CA 1
ATOM 803 C C . ALA A 1 105 ? 9.339 5.416 11.138 1.00 60.53 105 ALA A C 1
ATOM 805 O O . ALA A 1 105 ? 10.047 6.329 11.562 1.00 60.53 105 ALA A O 1
ATOM 806 N N . GLU A 1 106 ? 9.799 4.189 10.934 1.00 56.78 106 GLU A N 1
ATOM 807 C CA . GLU A 1 106 ? 11.211 3.857 11.056 1.00 56.78 106 GLU A CA 1
ATOM 808 C C . GLU A 1 106 ? 11.830 3.875 9.662 1.00 56.78 106 GLU A C 1
ATOM 810 O O . GLU A 1 106 ? 11.422 3.121 8.776 1.00 56.78 106 GLU A O 1
ATOM 815 N N . ARG A 1 107 ? 12.813 4.756 9.454 1.00 53.00 107 ARG A N 1
ATOM 816 C CA . ARG A 1 107 ? 13.660 4.687 8.268 1.00 53.00 107 ARG A CA 1
ATOM 817 C C . ARG A 1 107 ? 14.625 3.532 8.479 1.00 53.00 107 ARG A C 1
ATOM 819 O O . ARG A 1 107 ? 15.628 3.677 9.172 1.00 53.00 107 ARG A O 1
ATOM 826 N N . THR A 1 108 ? 14.333 2.390 7.876 1.00 47.78 108 THR A N 1
ATOM 827 C CA . THR A 1 108 ? 15.305 1.303 7.776 1.00 47.78 108 THR A CA 1
ATOM 828 C C . THR A 1 108 ? 16.359 1.712 6.750 1.00 47.78 108 TH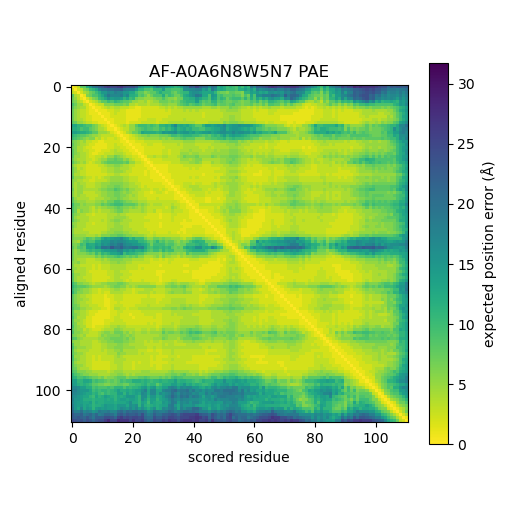R A C 1
ATOM 830 O O . THR A 1 108 ? 16.185 1.484 5.556 1.00 47.78 108 THR A O 1
ATOM 833 N N . GLY A 1 109 ? 17.406 2.408 7.197 1.00 34.69 109 GLY A N 1
ATOM 834 C CA . GLY A 1 109 ? 18.585 2.678 6.376 1.00 34.69 109 GLY A CA 1
ATOM 835 C C . GLY A 1 109 ? 19.420 1.409 6.208 1.00 34.69 109 GLY A C 1
ATOM 836 O O . GLY A 1 109 ? 19.525 0.611 7.143 1.00 34.69 109 GLY A O 1
ATOM 837 N N . CYS A 1 110 ? 20.012 1.216 5.031 1.00 34.78 110 CYS A N 1
ATOM 838 C CA . CYS A 1 110 ? 21.074 0.228 4.868 1.00 34.78 110 CYS A CA 1
ATOM 839 C C . CYS A 1 110 ? 22.322 0.705 5.630 1.00 34.78 110 CYS A C 1
ATOM 841 O O . CYS A 1 110 ? 22.741 1.852 5.469 1.00 34.78 110 CYS A O 1
ATOM 843 N N . GLY A 1 111 ? 22.873 -0.164 6.481 1.00 34.31 111 GLY A N 1
ATOM 844 C CA . GLY A 1 111 ? 24.236 -0.030 7.005 1.00 34.31 111 GLY A CA 1
ATOM 845 C C . GLY A 1 111 ? 25.267 -0.538 6.009 1.00 34.31 111 GLY A C 1
ATOM 846 O O . GLY A 1 111 ? 24.899 -1.404 5.181 1.00 34.31 111 GLY A O 1
#

Nearest PDB structures (foldseek):
  4kq7-assembly1_A  TM=7.986E-01  e=1.619E-02  Bacteroides uniformis ATCC 8492

Sequence (111 aa):
MIWHTGGDIWLIDGETVPRVLRGLGSKDVFGHSFGMYPEMSNWAGAPHVVGLNADCSEVVAYRFFGADGVKFNSSLSLRFGTRANDMESVLYYYKEAGSDSSSAAERTGCG

Mean predicted aligned error: 6.35 Å

Foldseek 3Di:
DQQFQAWKWKFAPPPPNTDIDTGPGDVVQQVDPPHADADDDPAKGWPDWDADVHPDIDTDIDGDCDVNDDDHDHDIDMDHRHNLDFDDDDDDDDDDPPDDDDDDDDRPHDD

pLDDT: mean 83.15, std 13.39, range [34.31, 95.44]